Protein AF-A0A522FP84-F1 (afdb_monomer_lite)

pLDDT: mean 87.76, std 20.39, range [33.22, 98.88]

Structure (mmCIF, N/CA/C/O backbone):
data_AF-A0A522FP84-F1
#
_entry.id   AF-A0A522FP84-F1
#
loop_
_atom_site.group_PDB
_atom_site.id
_atom_site.type_symbol
_atom_site.label_atom_id
_atom_site.label_alt_id
_atom_site.label_comp_id
_atom_site.label_asym_id
_atom_site.label_entity_id
_atom_site.label_seq_id
_atom_site.pdbx_PDB_ins_code
_atom_site.Cartn_x
_atom_site.Cartn_y
_atom_site.Cartn_z
_atom_site.occupancy
_atom_site.B_iso_or_equiv
_atom_site.auth_seq_id
_atom_site.auth_comp_id
_atom_site.auth_asym_id
_atom_site.auth_atom_id
_atom_site.pdbx_PDB_model_num
ATOM 1 N N . MET A 1 1 ? 26.195 -71.845 8.462 1.00 36.28 1 MET A N 1
ATOM 2 C CA . MET A 1 1 ? 27.367 -72.256 7.656 1.00 36.28 1 MET A CA 1
ATOM 3 C C . MET A 1 1 ? 27.069 -72.006 6.183 1.00 36.28 1 MET A C 1
ATOM 5 O O . MET A 1 1 ? 25.979 -72.346 5.758 1.00 36.28 1 MET A O 1
ATOM 9 N N . LYS A 1 2 ? 28.057 -71.454 5.461 1.00 36.59 2 LYS A N 1
ATOM 10 C CA . LYS A 1 2 ? 28.176 -71.262 3.997 1.00 36.59 2 LYS A CA 1
ATOM 11 C C . LYS A 1 2 ? 27.305 -70.187 3.321 1.00 36.59 2 LYS A C 1
ATOM 13 O O . LYS A 1 2 ? 26.143 -70.391 3.000 1.00 36.59 2 LYS A O 1
ATOM 18 N N . LYS A 1 3 ? 27.979 -69.069 3.018 1.00 39.78 3 LYS A N 1
ATOM 19 C CA . LYS A 1 3 ? 27.752 -68.240 1.826 1.00 39.78 3 LYS A CA 1
ATOM 20 C C . LYS A 1 3 ? 28.087 -69.071 0.575 1.00 39.78 3 LYS A C 1
ATOM 22 O O . LYS A 1 3 ? 29.105 -69.762 0.600 1.00 39.78 3 LYS A O 1
ATOM 27 N N . LEU A 1 4 ? 27.335 -68.925 -0.517 1.00 33.22 4 LEU A N 1
ATOM 28 C CA . LEU A 1 4 ? 27.911 -68.969 -1.864 1.00 33.22 4 LEU A CA 1
ATOM 29 C C . LEU A 1 4 ? 27.100 -68.085 -2.821 1.00 33.22 4 LEU A C 1
ATOM 31 O O . LEU A 1 4 ? 25.875 -68.073 -2.799 1.00 33.22 4 LEU A O 1
ATOM 35 N N . ILE A 1 5 ? 27.856 -67.301 -3.577 1.00 42.50 5 ILE A N 1
ATOM 36 C CA . ILE A 1 5 ? 27.495 -66.208 -4.481 1.00 42.50 5 ILE A CA 1
ATOM 37 C C . ILE A 1 5 ? 27.534 -66.752 -5.924 1.00 42.50 5 ILE A C 1
ATOM 39 O O . ILE A 1 5 ? 28.218 -67.749 -6.150 1.00 42.50 5 ILE A O 1
ATOM 43 N N . ILE A 1 6 ? 26.909 -66.021 -6.864 1.00 39.50 6 ILE A N 1
ATOM 44 C CA . ILE A 1 6 ? 27.298 -65.762 -8.281 1.00 39.50 6 ILE A CA 1
ATOM 45 C C . ILE A 1 6 ? 26.167 -66.141 -9.260 1.00 39.50 6 ILE A C 1
ATOM 47 O O . ILE A 1 6 ? 25.623 -67.229 -9.144 1.00 39.50 6 ILE A O 1
ATOM 51 N N . LEU A 1 7 ? 25.811 -65.416 -10.329 1.00 34.47 7 LEU A N 1
ATOM 52 C CA . LEU A 1 7 ? 25.918 -64.028 -10.825 1.00 34.47 7 LEU A CA 1
ATOM 53 C C . LEU A 1 7 ? 25.416 -64.144 -12.283 1.00 34.47 7 LEU A C 1
ATOM 55 O O . LEU A 1 7 ? 26.103 -64.797 -13.060 1.00 34.47 7 LEU A O 1
ATOM 59 N N . ILE A 1 8 ? 24.292 -63.543 -12.688 1.00 42.59 8 ILE A N 1
ATOM 60 C CA . ILE A 1 8 ? 24.074 -63.185 -14.106 1.00 42.59 8 ILE A CA 1
ATOM 61 C C . ILE A 1 8 ? 23.405 -61.810 -14.156 1.00 42.59 8 ILE A C 1
ATOM 63 O O . ILE A 1 8 ? 22.276 -61.626 -13.710 1.00 42.59 8 ILE A O 1
ATOM 67 N N . ALA A 1 9 ? 24.171 -60.851 -14.667 1.00 43.31 9 ALA A N 1
ATOM 68 C CA . ALA A 1 9 ? 23.774 -59.494 -15.010 1.00 43.31 9 ALA A CA 1
ATOM 69 C C . ALA A 1 9 ? 23.283 -59.435 -16.467 1.00 43.31 9 ALA A C 1
ATOM 71 O O . ALA A 1 9 ? 23.771 -60.224 -17.270 1.00 43.31 9 ALA A O 1
ATOM 72 N N . ILE A 1 10 ? 22.370 -58.497 -16.766 1.00 42.28 10 ILE A N 1
ATOM 73 C CA . ILE A 1 10 ? 22.135 -57.718 -18.015 1.00 42.28 10 ILE A CA 1
ATOM 74 C C . ILE A 1 10 ? 20.840 -56.902 -17.723 1.00 42.28 10 ILE A C 1
ATOM 76 O O . ILE A 1 10 ? 19.774 -57.494 -17.604 1.00 42.28 10 ILE A O 1
ATOM 80 N N . ILE A 1 11 ? 20.884 -55.643 -17.241 1.00 45.62 11 ILE A N 1
ATOM 81 C CA . ILE A 1 11 ? 21.092 -54.361 -17.972 1.00 45.62 11 ILE A CA 1
ATOM 82 C C . ILE A 1 11 ? 20.027 -54.203 -19.080 1.00 45.62 11 ILE A C 1
ATOM 84 O O . ILE A 1 11 ? 20.004 -55.027 -19.977 1.00 45.62 11 ILE A O 1
ATOM 88 N N . LEU A 1 12 ? 19.136 -53.210 -19.187 1.00 42.56 12 LEU A N 1
ATOM 89 C CA . LEU A 1 12 ? 18.837 -51.917 -18.558 1.00 42.56 12 LEU A CA 1
ATOM 90 C C . LEU A 1 12 ? 17.442 -51.523 -19.094 1.00 42.56 12 LEU A C 1
ATOM 92 O O . LEU A 1 12 ? 17.188 -51.720 -20.278 1.00 42.56 12 LEU A O 1
ATOM 96 N N . LEU A 1 13 ? 16.607 -50.866 -18.293 1.00 44.31 13 LEU A N 1
ATOM 97 C CA . LEU A 1 13 ? 15.967 -49.610 -18.701 1.00 44.31 13 LEU A CA 1
ATOM 98 C C . LEU A 1 13 ? 15.435 -48.934 -17.444 1.00 44.31 13 LEU A C 1
ATOM 100 O O . LEU A 1 13 ? 14.466 -49.359 -16.821 1.00 44.31 13 LEU A O 1
ATOM 104 N N . PHE A 1 14 ? 16.175 -47.904 -17.047 1.00 51.62 14 PHE A N 1
ATOM 105 C CA . PHE A 1 14 ? 15.750 -46.927 -16.069 1.00 51.62 14 PHE A CA 1
ATOM 106 C C . PHE A 1 14 ? 14.400 -46.355 -16.497 1.00 51.62 14 PHE A C 1
ATOM 108 O O . PHE A 1 14 ? 14.283 -45.702 -17.531 1.00 51.62 14 PHE A O 1
ATOM 115 N N . THR A 1 15 ? 13.406 -46.491 -15.638 1.00 53.09 15 THR A N 1
ATOM 116 C CA . THR A 1 15 ? 12.554 -45.344 -15.354 1.00 53.09 15 THR A CA 1
ATOM 117 C C . THR A 1 15 ? 12.417 -45.287 -13.850 1.00 53.09 15 THR A C 1
ATOM 119 O O . THR A 1 15 ? 11.478 -45.798 -13.251 1.00 53.09 15 THR A O 1
ATOM 122 N N . ALA A 1 16 ? 13.433 -44.692 -13.227 1.00 49.31 16 ALA A N 1
ATOM 123 C CA . ALA A 1 16 ? 13.173 -43.959 -12.011 1.00 49.31 16 ALA A CA 1
ATOM 124 C C . ALA A 1 16 ? 12.192 -42.847 -12.406 1.00 49.31 16 ALA A C 1
ATOM 126 O O . ALA A 1 16 ? 12.609 -41.818 -12.928 1.00 49.31 16 ALA A O 1
ATOM 127 N N . CYS A 1 17 ? 10.897 -43.036 -12.156 1.00 44.66 17 CYS A N 1
ATOM 128 C CA . CYS A 1 17 ? 10.120 -41.902 -11.674 1.00 44.66 17 CYS A CA 1
ATOM 129 C C . CYS A 1 17 ? 10.633 -41.664 -10.256 1.00 44.66 17 CYS A C 1
ATOM 131 O O . CYS A 1 17 ? 10.074 -42.126 -9.270 1.00 44.66 17 CYS A O 1
ATOM 133 N N . SER A 1 18 ? 11.807 -41.031 -10.185 1.00 51.44 18 SER A N 1
ATOM 134 C CA . SER A 1 18 ? 12.072 -40.138 -9.081 1.00 51.44 18 SER A CA 1
ATOM 135 C C . SER A 1 18 ? 10.948 -39.130 -9.212 1.00 51.44 18 SER A C 1
ATOM 137 O O . SER A 1 18 ? 10.917 -38.389 -10.198 1.00 51.44 18 SER A O 1
ATOM 139 N N . ASP A 1 19 ? 9.975 -39.187 -8.308 1.00 52.88 19 ASP A N 1
ATOM 140 C CA . ASP A 1 19 ? 9.121 -38.043 -8.063 1.00 52.88 19 ASP A CA 1
ATOM 141 C C . ASP A 1 19 ? 10.092 -36.942 -7.648 1.00 52.88 19 ASP A C 1
ATOM 143 O O . ASP A 1 19 ? 10.492 -36.815 -6.492 1.00 52.88 19 ASP A O 1
ATOM 147 N N . ASN A 1 20 ? 10.589 -36.216 -8.650 1.00 52.12 20 ASN A N 1
ATOM 148 C CA . ASN A 1 20 ? 11.108 -34.891 -8.459 1.00 52.12 20 ASN A CA 1
ATOM 149 C C . ASN A 1 20 ? 9.905 -34.148 -7.903 1.00 52.12 20 ASN A C 1
ATOM 151 O O . ASN A 1 20 ? 9.077 -33.636 -8.655 1.00 52.12 20 ASN A O 1
ATOM 155 N N . SER A 1 21 ? 9.803 -34.111 -6.577 1.00 53.66 21 SER A N 1
ATOM 156 C CA . SER A 1 21 ? 9.315 -32.921 -5.924 1.00 53.66 21 SER A CA 1
ATOM 157 C C . SER A 1 21 ? 10.166 -31.796 -6.502 1.00 53.66 21 SER A C 1
ATOM 159 O O . SER A 1 21 ? 11.285 -31.535 -6.056 1.00 53.66 21 SER A O 1
ATOM 161 N N . CYS A 1 22 ? 9.667 -31.165 -7.561 1.00 45.94 22 CYS A N 1
ATOM 162 C CA . CYS A 1 22 ? 9.921 -29.764 -7.776 1.00 45.94 22 CYS A CA 1
ATOM 163 C C . CYS A 1 22 ? 9.258 -29.082 -6.584 1.00 45.94 22 CYS A C 1
ATOM 165 O O . CYS A 1 22 ? 8.136 -28.596 -6.663 1.00 45.94 22 CYS A O 1
ATOM 167 N N . ASP A 1 23 ? 9.948 -29.142 -5.448 1.00 47.22 23 ASP A N 1
ATOM 168 C CA . ASP A 1 23 ? 9.818 -28.162 -4.397 1.00 47.22 23 ASP A CA 1
ATOM 169 C C . ASP A 1 23 ? 10.308 -26.867 -5.046 1.00 47.22 23 ASP A C 1
ATOM 171 O O . ASP A 1 23 ? 11.470 -26.465 -4.958 1.00 47.22 23 ASP A O 1
ATOM 175 N N . SER A 1 24 ? 9.438 -26.289 -5.880 1.00 46.97 24 SER A N 1
ATOM 176 C CA . SER A 1 24 ? 9.439 -24.863 -6.085 1.00 46.97 24 SER A CA 1
ATOM 177 C C . SER A 1 24 ? 9.383 -24.324 -4.674 1.00 46.97 24 SER A C 1
ATOM 179 O O . SER A 1 24 ? 8.408 -24.573 -3.969 1.00 46.97 24 SER A O 1
ATOM 181 N N . ASN A 1 25 ? 10.441 -23.634 -4.256 1.00 52.44 25 ASN A N 1
ATOM 182 C CA . ASN A 1 25 ? 10.344 -22.683 -3.164 1.00 52.44 25 ASN A CA 1
ATOM 183 C C . ASN A 1 25 ? 9.325 -21.620 -3.611 1.00 52.44 25 ASN A C 1
ATOM 185 O O . ASN A 1 25 ? 9.704 -20.535 -4.038 1.00 52.44 25 ASN A O 1
ATOM 189 N N . GLU A 1 26 ? 8.045 -21.992 -3.635 1.00 54.59 26 GLU A N 1
ATOM 190 C CA . GLU A 1 26 ? 6.909 -21.133 -3.882 1.00 54.59 26 GLU A CA 1
ATOM 191 C C . GLU A 1 26 ? 6.865 -20.262 -2.645 1.00 54.59 26 GLU A C 1
ATOM 193 O O . GLU A 1 26 ? 6.597 -20.710 -1.527 1.00 54.59 26 GLU A O 1
ATOM 198 N N . SER A 1 27 ? 7.333 -19.039 -2.819 1.00 64.75 27 SER A N 1
ATOM 199 C CA . SER A 1 27 ? 7.358 -18.060 -1.760 1.00 64.75 27 SER A CA 1
ATOM 200 C C . SER A 1 27 ? 5.920 -17.814 -1.312 1.00 64.75 27 SER A C 1
ATOM 202 O O . SER A 1 27 ? 5.141 -17.178 -2.007 1.00 64.75 27 SER A O 1
ATOM 204 N N . ASP A 1 28 ? 5.563 -18.361 -0.149 1.00 76.94 28 ASP A N 1
ATOM 205 C CA . ASP A 1 28 ? 4.225 -18.227 0.416 1.00 76.94 28 ASP A CA 1
ATOM 206 C C . ASP A 1 28 ? 3.989 -16.784 0.886 1.00 76.94 28 ASP A C 1
ATOM 208 O O . ASP A 1 28 ? 4.398 -16.363 1.976 1.00 76.94 28 ASP A O 1
ATOM 212 N N . TYR A 1 29 ? 3.307 -16.011 0.044 1.00 90.19 29 TYR A N 1
ATOM 213 C CA . TYR A 1 29 ? 2.903 -14.639 0.336 1.00 90.19 29 TYR A CA 1
ATOM 214 C C . TYR A 1 29 ? 1.527 -14.543 1.014 1.00 90.19 29 TYR A C 1
ATOM 216 O O . TYR A 1 29 ? 0.998 -13.439 1.150 1.00 90.19 29 TYR A O 1
ATOM 224 N N . SER A 1 30 ? 0.958 -15.651 1.511 1.00 89.06 30 SER A N 1
ATOM 225 C CA . SER A 1 30 ? -0.378 -15.705 2.139 1.00 89.06 30 SER A CA 1
ATOM 226 C C . SER A 1 30 ? -0.547 -14.817 3.377 1.00 89.06 30 SER A C 1
ATOM 228 O O . SER A 1 30 ? -1.669 -14.522 3.802 1.00 89.06 30 SER A O 1
ATOM 230 N N . ASN A 1 31 ? 0.560 -14.348 3.958 1.00 95.00 31 ASN A N 1
ATOM 231 C CA . ASN A 1 31 ? 0.537 -13.373 5.044 1.00 95.00 31 ASN A CA 1
ATOM 232 C C . ASN A 1 31 ? 0.114 -11.972 4.580 1.00 95.00 31 ASN A C 1
ATOM 234 O O . ASN A 1 31 ? -0.275 -11.162 5.425 1.00 95.00 31 ASN A O 1
ATOM 238 N N . PHE A 1 32 ? 0.160 -11.690 3.276 1.00 98.00 32 PHE A N 1
ATOM 239 C CA . PHE A 1 32 ? -0.257 -10.427 2.683 1.00 98.00 32 PHE A CA 1
ATOM 240 C C . PHE A 1 32 ? -1.613 -10.542 1.997 1.00 98.00 32 PHE A C 1
ATOM 242 O O . PHE A 1 32 ? -1.980 -11.581 1.456 1.00 98.00 32 PHE A O 1
ATOM 249 N N . LYS A 1 33 ? -2.364 -9.441 2.001 1.00 97.50 33 LYS A N 1
ATOM 250 C CA . LYS A 1 33 ? -3.566 -9.287 1.174 1.00 97.50 33 LYS A CA 1
ATOM 251 C C . LYS A 1 33 ? -3.928 -7.820 0.999 1.00 97.50 33 LYS A C 1
ATOM 253 O O . LYS A 1 33 ? -3.494 -6.969 1.771 1.00 97.50 33 LYS A O 1
ATOM 258 N N . ILE A 1 34 ? -4.781 -7.531 0.029 1.00 98.56 34 ILE A N 1
ATOM 259 C CA . ILE A 1 34 ? -5.340 -6.195 -0.197 1.00 98.56 34 ILE A CA 1
ATOM 260 C C . ILE A 1 34 ? -6.680 -6.076 0.545 1.00 98.56 34 ILE A C 1
ATOM 262 O O . ILE A 1 34 ? -7.453 -7.033 0.596 1.00 98.56 34 ILE A O 1
ATOM 266 N N . SER A 1 35 ? -6.971 -4.916 1.137 1.00 98.62 35 SER A N 1
ATOM 267 C CA . SER A 1 35 ? -8.283 -4.656 1.742 1.00 98.62 35 SER A CA 1
ATOM 268 C C . SER A 1 35 ? -9.401 -4.631 0.694 1.00 98.62 35 SER A C 1
ATOM 270 O O . SER A 1 35 ? -9.258 -4.022 -0.358 1.00 98.62 35 SER A O 1
ATOM 272 N N . ASP A 1 36 ? -10.567 -5.194 0.999 1.00 97.31 36 ASP A N 1
ATOM 273 C CA . ASP A 1 36 ? -11.716 -5.271 0.075 1.00 97.31 36 ASP A CA 1
ATOM 274 C C . ASP A 1 36 ? -12.298 -3.903 -0.314 1.00 97.31 36 ASP A C 1
ATOM 276 O O . ASP A 1 36 ? -12.985 -3.773 -1.325 1.00 97.31 36 ASP A O 1
ATOM 280 N N . LYS A 1 37 ? -12.057 -2.879 0.511 1.00 98.19 37 LYS A N 1
ATOM 281 C CA . LYS A 1 37 ? -12.542 -1.509 0.310 1.00 98.19 37 LYS A CA 1
ATOM 282 C C . LYS A 1 37 ? -11.383 -0.528 0.253 1.00 98.19 37 LYS A C 1
ATOM 284 O O . LYS A 1 37 ? -10.324 -0.782 0.832 1.00 98.19 37 LYS A O 1
ATOM 289 N N . SER A 1 38 ? -11.639 0.605 -0.390 1.00 98.56 38 SER A N 1
ATOM 290 C CA . SER A 1 38 ? -10.798 1.794 -0.308 1.00 98.56 38 SER A CA 1
ATOM 291 C C . SER A 1 38 ? -11.238 2.691 0.844 1.00 98.56 38 SER A C 1
ATOM 293 O O . SER A 1 38 ? -12.420 2.734 1.194 1.00 98.56 38 SER A O 1
ATOM 295 N N . TYR A 1 39 ? -10.293 3.431 1.405 1.00 98.62 39 TYR A N 1
ATOM 296 C CA . TYR A 1 39 ? -10.508 4.338 2.528 1.00 98.62 39 TYR A CA 1
ATOM 297 C C . TYR A 1 39 ? -9.830 5.675 2.231 1.00 98.62 39 TYR A C 1
ATOM 299 O O . TYR A 1 39 ? -8.811 5.664 1.554 1.00 98.62 39 TYR A O 1
ATOM 307 N N . PRO A 1 40 ? -10.355 6.822 2.682 1.00 98.31 40 PRO A N 1
ATOM 308 C CA . PRO A 1 40 ? -9.613 8.072 2.583 1.00 98.31 40 PRO A CA 1
ATOM 309 C C . PRO A 1 40 ? -8.426 8.070 3.554 1.00 98.31 40 PRO A C 1
ATOM 311 O O . PRO A 1 40 ? -8.531 7.524 4.659 1.00 98.31 40 PRO A O 1
ATOM 314 N N . GLU A 1 41 ? -7.307 8.704 3.188 1.00 97.31 41 GLU A N 1
ATOM 315 C CA . GLU A 1 41 ? -6.090 8.700 4.018 1.00 97.31 41 GLU A CA 1
ATOM 316 C C . GLU A 1 41 ? -6.278 9.386 5.375 1.00 97.31 41 GLU A C 1
ATOM 318 O O . GLU A 1 41 ? -5.513 9.146 6.309 1.00 97.31 41 GLU A O 1
ATOM 323 N N . THR A 1 42 ? -7.306 10.229 5.485 1.00 97.25 42 THR A N 1
ATOM 324 C CA . THR A 1 42 ? -7.653 11.000 6.683 1.00 97.25 42 THR A CA 1
ATOM 325 C C . THR A 1 42 ? -8.279 10.159 7.795 1.00 97.25 42 THR A C 1
ATOM 327 O O . THR A 1 42 ? -8.402 10.644 8.920 1.00 97.25 42 THR A O 1
ATOM 330 N N . LEU A 1 43 ? -8.661 8.904 7.528 1.00 98.00 43 LEU A N 1
ATOM 331 C CA . LEU A 1 43 ? -9.134 7.996 8.574 1.00 98.00 43 LEU A CA 1
ATOM 332 C C . LEU A 1 43 ? -7.993 7.496 9.464 1.00 98.00 43 LEU A C 1
ATOM 334 O O . LEU A 1 43 ? -6.815 7.471 9.093 1.00 98.00 43 LEU A O 1
ATOM 338 N N . ASP A 1 44 ? -8.368 6.990 10.635 1.00 97.62 44 ASP A N 1
ATOM 339 C CA . ASP A 1 44 ? -7.512 6.096 11.405 1.00 97.62 44 ASP A CA 1
ATOM 340 C C . ASP A 1 44 ? -7.483 4.709 10.740 1.00 97.62 44 ASP A C 1
ATOM 342 O O . ASP A 1 44 ? -8.278 3.818 11.050 1.00 97.62 44 ASP A O 1
ATOM 346 N N . LEU A 1 45 ? -6.577 4.550 9.771 1.00 98.25 45 LEU A N 1
ATOM 347 C CA . LEU A 1 45 ? -6.451 3.317 9.002 1.00 98.25 45 LEU A CA 1
ATOM 348 C C . LEU A 1 45 ? -5.963 2.137 9.852 1.00 98.25 45 LEU A C 1
ATOM 350 O O . LEU A 1 45 ? -6.319 1.005 9.541 1.00 98.25 45 LEU A O 1
ATOM 354 N N . ASP A 1 46 ? -5.233 2.364 10.948 1.00 97.38 46 ASP A N 1
ATOM 355 C CA . ASP A 1 46 ? -4.848 1.277 11.857 1.00 97.38 46 ASP A CA 1
ATOM 356 C C . ASP A 1 46 ? -6.080 0.706 12.571 1.00 97.38 46 ASP A C 1
ATOM 358 O O . ASP A 1 46 ? -6.272 -0.514 12.604 1.00 97.38 46 ASP A O 1
ATOM 362 N N . SER A 1 47 ? -6.966 1.579 13.062 1.00 98.12 47 SER A N 1
ATOM 363 C CA . SER A 1 47 ? -8.253 1.162 13.628 1.00 98.12 47 SER A CA 1
ATOM 364 C C . SER A 1 47 ? -9.135 0.463 12.591 1.00 98.12 47 SER A C 1
ATOM 366 O O . SER A 1 47 ? -9.689 -0.597 12.879 1.00 98.12 47 SER A O 1
ATOM 368 N N . VAL A 1 48 ? -9.213 0.982 11.357 1.00 98.31 48 VAL A N 1
ATOM 369 C CA . VAL A 1 48 ? -9.936 0.329 10.247 1.00 98.31 48 VAL A CA 1
ATOM 370 C C . VAL A 1 48 ? -9.412 -1.086 10.000 1.00 98.31 48 VAL A C 1
ATOM 372 O O . VAL A 1 48 ? -10.209 -2.016 9.838 1.00 98.31 48 VAL A O 1
ATOM 375 N N . VAL A 1 49 ? -8.087 -1.270 9.988 1.00 98.50 49 VAL A N 1
ATOM 376 C CA . VAL A 1 49 ? -7.477 -2.588 9.786 1.00 98.50 49 VAL A CA 1
ATOM 377 C C . VAL A 1 49 ? -7.873 -3.547 10.904 1.00 98.50 49 VAL A C 1
ATOM 379 O O . VAL A 1 49 ? -8.331 -4.655 10.622 1.00 98.50 49 VAL A O 1
ATOM 382 N N . ILE A 1 50 ? -7.761 -3.122 12.163 1.00 98.12 50 ILE A N 1
ATOM 383 C CA . ILE A 1 50 ? -8.108 -3.960 13.316 1.00 98.12 50 ILE A CA 1
ATOM 384 C C . ILE A 1 50 ? -9.592 -4.337 13.295 1.00 98.12 50 ILE A C 1
ATOM 386 O O . ILE A 1 50 ? -9.919 -5.508 13.486 1.00 98.12 50 ILE A O 1
ATOM 390 N N . THR A 1 51 ? -10.488 -3.382 13.039 1.00 98.12 51 THR A N 1
ATOM 391 C CA . THR A 1 51 ? -11.938 -3.618 13.041 1.00 98.12 51 THR A CA 1
ATOM 392 C C . THR A 1 51 ? -12.374 -4.574 11.933 1.00 98.12 51 THR A C 1
ATOM 394 O O . THR A 1 51 ? -13.190 -5.456 12.189 1.00 98.12 51 THR A O 1
ATOM 397 N N . ASN A 1 52 ? -11.835 -4.429 10.719 1.00 97.88 52 ASN A N 1
ATOM 398 C CA . ASN A 1 52 ? -12.329 -5.171 9.554 1.00 97.88 52 ASN A CA 1
ATOM 399 C 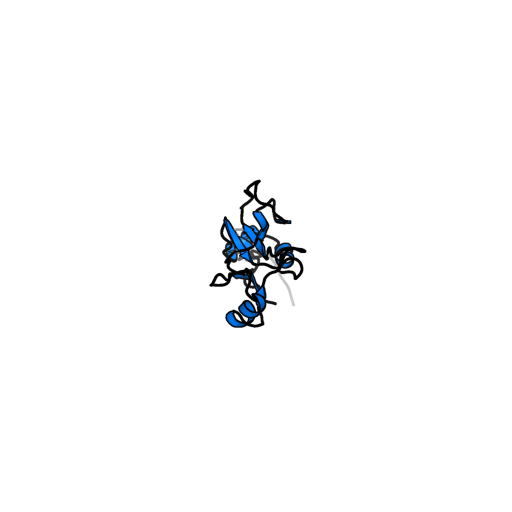C . ASN A 1 52 ? -11.570 -6.476 9.284 1.00 97.88 52 ASN A C 1
ATOM 401 O O . ASN A 1 52 ? -12.130 -7.393 8.689 1.00 97.88 52 ASN A O 1
ATOM 405 N N . TYR A 1 53 ? -10.308 -6.572 9.707 1.00 97.31 53 TYR A N 1
ATOM 406 C CA . TYR A 1 53 ? -9.439 -7.715 9.406 1.00 97.31 53 TYR A CA 1
ATOM 407 C C . TYR A 1 53 ? -8.929 -8.437 10.659 1.00 97.31 53 TYR A C 1
ATOM 409 O O . TYR A 1 53 ? -8.422 -9.557 10.557 1.00 97.31 53 TYR A O 1
ATOM 417 N N . GLY A 1 54 ? -9.117 -7.849 11.841 1.00 97.75 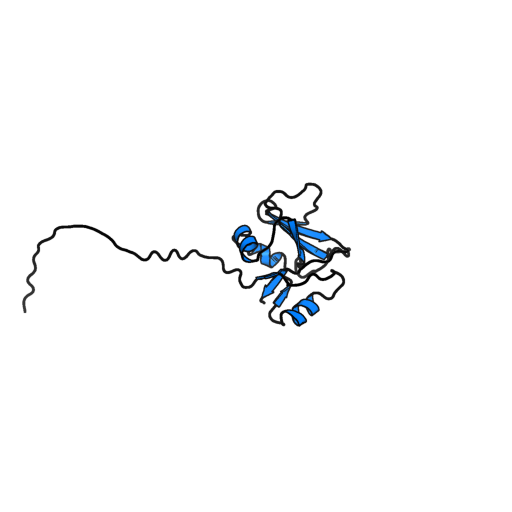54 GLY A N 1
ATOM 418 C CA . GLY A 1 54 ? -8.724 -8.406 13.130 1.00 97.75 54 GLY A CA 1
ATOM 419 C C . GLY A 1 54 ? -7.334 -7.962 13.583 1.00 97.75 54 GLY A C 1
ATOM 420 O O . GLY A 1 54 ? -6.481 -7.556 12.794 1.00 97.75 54 GLY A O 1
ATOM 421 N N . SER A 1 55 ? -7.087 -8.082 14.888 1.00 97.69 55 SER A N 1
ATOM 422 C CA . SER A 1 55 ? -5.861 -7.604 15.544 1.00 97.69 55 SER A CA 1
ATOM 423 C C . SER A 1 55 ? -4.580 -8.318 15.098 1.00 97.69 55 SER A C 1
ATOM 425 O O . SER A 1 55 ? -3.489 -7.794 15.343 1.00 97.69 55 SER A O 1
ATOM 427 N N . GLN A 1 56 ? -4.698 -9.467 14.421 1.00 97.69 56 GLN A N 1
ATOM 428 C CA . GLN A 1 56 ? -3.578 -10.170 13.792 1.00 97.69 56 GLN A CA 1
ATOM 429 C C . GLN A 1 56 ? -3.037 -9.477 12.532 1.00 97.69 56 GLN A C 1
ATOM 431 O O . GLN A 1 56 ? -1.956 -9.836 12.086 1.00 97.69 56 GLN A O 1
ATOM 436 N N . TYR A 1 57 ? -3.757 -8.514 11.949 1.00 98.38 57 TYR A N 1
ATOM 437 C CA . TYR A 1 57 ? -3.295 -7.761 10.784 1.00 98.38 57 TYR A CA 1
ATOM 438 C C . TYR A 1 57 ? -2.846 -6.353 11.169 1.00 98.38 57 TYR A C 1
ATOM 440 O O . TYR A 1 57 ? -3.222 -5.795 12.205 1.00 98.38 57 TYR A O 1
ATOM 448 N N . ARG A 1 58 ? -2.020 -5.778 10.301 1.00 98.50 58 ARG A N 1
ATOM 449 C CA . ARG A 1 58 ? -1.641 -4.365 10.281 1.00 98.50 58 ARG A CA 1
ATOM 450 C C . ARG A 1 58 ? -1.498 -3.896 8.835 1.00 98.50 58 ARG A C 1
ATOM 452 O O . ARG A 1 58 ? -1.442 -4.719 7.920 1.00 98.50 58 ARG A O 1
ATOM 459 N N . MET A 1 59 ? -1.397 -2.583 8.643 1.00 98.56 59 MET A N 1
ATOM 460 C CA . MET A 1 59 ? -0.876 -2.039 7.390 1.00 98.56 59 MET A CA 1
ATOM 461 C C . MET A 1 59 ? 0.539 -2.590 7.162 1.00 98.56 59 MET A C 1
ATOM 463 O O . MET A 1 59 ? 1.349 -2.633 8.099 1.00 98.56 59 MET A O 1
ATOM 467 N N . ALA A 1 60 ? 0.821 -3.027 5.940 1.00 98.62 60 ALA A N 1
ATOM 468 C CA . ALA A 1 60 ? 2.172 -3.360 5.527 1.00 98.62 60 ALA A CA 1
ATOM 469 C C . ALA A 1 60 ? 3.055 -2.112 5.600 1.00 98.62 60 ALA A C 1
ATOM 471 O O . ALA A 1 60 ? 2.599 -0.988 5.367 1.00 98.62 60 ALA A O 1
ATOM 472 N N . ASP A 1 61 ? 4.314 -2.324 5.946 1.00 98.75 61 ASP A N 1
ATOM 473 C CA . ASP A 1 61 ? 5.351 -1.308 5.902 1.00 98.75 61 ASP A CA 1
ATOM 474 C C . ASP A 1 61 ? 6.216 -1.534 4.663 1.00 98.75 61 ASP A C 1
ATOM 476 O O . ASP A 1 61 ? 6.417 -2.673 4.235 1.00 98.75 61 ASP A O 1
ATOM 480 N N . TRP A 1 62 ? 6.776 -0.467 4.109 1.00 98.69 62 TRP A N 1
ATOM 481 C CA . TRP A 1 62 ? 7.794 -0.550 3.072 1.00 98.69 62 TRP A CA 1
ATOM 482 C C . TRP A 1 62 ? 8.931 -1.507 3.461 1.00 98.69 62 TRP A C 1
ATOM 484 O O . TRP A 1 62 ? 9.371 -2.311 2.642 1.00 98.69 62 TRP A O 1
ATOM 494 N N . ILE A 1 63 ? 9.325 -1.528 4.739 1.00 98.06 63 ILE A N 1
ATOM 495 C CA . ILE A 1 63 ? 10.348 -2.444 5.269 1.00 98.06 63 ILE A CA 1
ATOM 496 C C . ILE A 1 63 ? 9.927 -3.920 5.175 1.00 98.06 63 ILE A C 1
ATOM 498 O O . ILE A 1 63 ? 10.789 -4.796 5.107 1.00 98.06 63 ILE A O 1
ATOM 502 N N . ASP A 1 64 ? 8.630 -4.238 5.166 1.00 97.81 64 ASP A N 1
ATOM 503 C CA . ASP A 1 64 ? 8.179 -5.611 4.910 1.00 97.81 64 ASP A CA 1
ATOM 504 C C . ASP A 1 64 ? 8.413 -6.007 3.455 1.00 97.81 64 ASP A C 1
ATOM 506 O O . ASP A 1 64 ? 8.827 -7.131 3.185 1.00 97.81 64 ASP A O 1
ATOM 510 N N . LEU A 1 65 ? 8.200 -5.071 2.529 1.00 98.06 65 LEU A N 1
ATOM 511 C CA . LEU A 1 65 ? 8.361 -5.299 1.094 1.00 98.06 65 LEU A CA 1
ATOM 512 C C . LEU A 1 65 ? 9.832 -5.416 0.696 1.00 98.06 65 LEU A C 1
ATOM 514 O O . LEU A 1 65 ? 10.164 -6.220 -0.166 1.00 98.06 65 LEU A O 1
ATOM 518 N N . LEU A 1 66 ? 10.729 -4.709 1.388 1.00 97.19 66 LEU A N 1
ATOM 519 C CA . LEU A 1 66 ? 12.179 -4.857 1.208 1.00 97.19 66 LEU A CA 1
ATOM 520 C C . LEU A 1 66 ? 12.707 -6.257 1.577 1.00 97.19 66 LEU A C 1
ATOM 522 O O . LEU A 1 66 ? 13.828 -6.600 1.209 1.00 97.19 66 LEU A O 1
ATOM 526 N N . LYS A 1 67 ? 11.930 -7.069 2.305 1.00 95.62 67 LYS A N 1
ATOM 527 C CA . LYS A 1 67 ? 12.290 -8.455 2.661 1.00 95.62 67 LYS A CA 1
ATOM 528 C C . LYS A 1 67 ? 11.806 -9.477 1.628 1.00 95.62 67 LYS A C 1
ATOM 530 O O . LYS A 1 67 ? 12.121 -10.658 1.755 1.00 95.62 67 LYS A O 1
ATOM 535 N N . ILE A 1 68 ? 11.020 -9.049 0.642 1.00 95.38 68 ILE A N 1
ATOM 536 C CA . ILE A 1 68 ? 10.484 -9.917 -0.404 1.00 95.38 68 ILE A CA 1
ATOM 537 C C . ILE A 1 68 ? 11.591 -10.228 -1.412 1.00 95.38 68 ILE A C 1
ATOM 539 O O . ILE A 1 68 ? 12.178 -9.325 -1.998 1.00 95.38 68 ILE A O 1
ATOM 543 N N . ILE A 1 69 ? 11.864 -11.520 -1.615 1.00 91.94 69 ILE A N 1
ATOM 544 C CA . ILE A 1 69 ? 12.932 -11.990 -2.511 1.00 91.94 69 ILE A CA 1
ATOM 545 C C . ILE A 1 69 ? 12.546 -11.788 -3.984 1.00 91.94 69 ILE A C 1
ATOM 547 O O . ILE A 1 69 ? 13.333 -11.239 -4.748 1.00 91.94 69 ILE A O 1
ATOM 551 N N . SER A 1 70 ? 11.336 -12.209 -4.366 1.00 95.06 70 SER A N 1
ATOM 552 C CA . SER A 1 70 ? 10.775 -12.014 -5.708 1.00 95.06 70 SER A CA 1
ATOM 553 C C . SER A 1 70 ? 9.601 -11.040 -5.644 1.00 95.06 70 SER A C 1
ATOM 555 O O . SER A 1 70 ? 8.496 -11.399 -5.240 1.00 95.06 70 SER A O 1
ATOM 557 N N . ILE A 1 71 ? 9.843 -9.764 -5.965 1.00 96.81 71 ILE A N 1
ATOM 558 C CA . ILE A 1 71 ? 8.796 -8.733 -5.873 1.00 96.81 71 ILE A CA 1
ATOM 559 C C . ILE A 1 71 ? 7.705 -8.922 -6.933 1.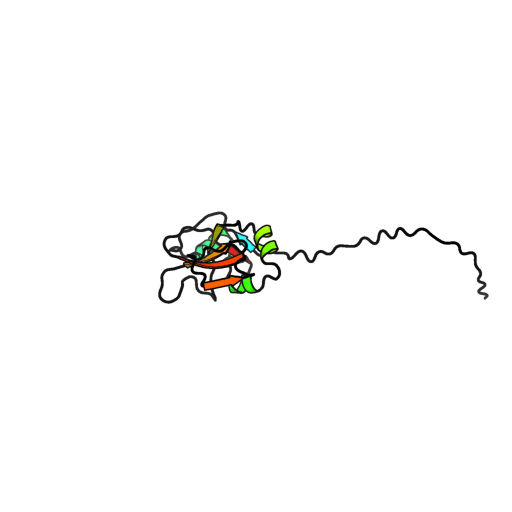00 96.81 71 ILE A C 1
ATOM 561 O O . ILE A 1 71 ? 6.553 -8.549 -6.704 1.00 96.81 71 ILE A O 1
ATOM 565 N N . GLU A 1 72 ? 8.060 -9.507 -8.078 1.00 96.88 72 GLU A N 1
ATOM 566 C CA . GLU A 1 72 ? 7.124 -9.790 -9.160 1.00 96.88 72 GLU A CA 1
ATOM 567 C C . GLU A 1 72 ? 6.160 -10.915 -8.783 1.00 96.88 72 GLU A C 1
ATOM 569 O O . GLU A 1 72 ? 4.947 -10.706 -8.867 1.00 96.88 72 GLU A O 1
ATOM 574 N N . ASP A 1 73 ? 6.675 -12.050 -8.295 1.00 96.31 73 ASP A N 1
ATOM 575 C CA . ASP A 1 73 ? 5.838 -13.167 -7.837 1.00 96.31 73 ASP A CA 1
ATOM 576 C C . ASP A 1 73 ? 4.926 -12.710 -6.696 1.00 96.31 73 ASP A C 1
ATOM 578 O O . ASP A 1 73 ? 3.713 -12.883 -6.763 1.00 96.31 73 ASP A O 1
ATOM 582 N N . PHE A 1 74 ? 5.477 -11.975 -5.723 1.00 97.50 74 PHE A N 1
ATOM 583 C CA . PHE A 1 74 ? 4.696 -11.351 -4.655 1.00 97.50 74 PHE A CA 1
ATOM 584 C C . PHE A 1 74 ? 3.556 -10.480 -5.180 1.00 97.50 74 PHE A C 1
ATOM 586 O O . PHE A 1 74 ? 2.412 -10.597 -4.734 1.00 97.50 74 PHE A O 1
ATOM 593 N N . ALA A 1 75 ? 3.851 -9.575 -6.115 1.00 97.75 75 ALA A N 1
ATOM 594 C CA . ALA A 1 75 ? 2.846 -8.671 -6.647 1.00 97.75 75 ALA A CA 1
ATOM 595 C C . ALA A 1 75 ? 1.761 -9.426 -7.422 1.00 97.75 75 ALA A C 1
ATOM 597 O O . ALA A 1 75 ? 0.596 -9.028 -7.372 1.00 97.75 75 ALA A O 1
ATOM 598 N N . ASN A 1 76 ? 2.124 -10.496 -8.126 1.00 96.56 76 ASN A N 1
ATOM 599 C CA . ASN A 1 76 ? 1.184 -11.332 -8.861 1.00 96.56 76 ASN A CA 1
ATOM 600 C C . ASN A 1 76 ? 0.293 -12.146 -7.907 1.00 96.56 76 ASN A C 1
ATOM 602 O O . ASN A 1 76 ? -0.929 -12.081 -8.044 1.00 96.56 76 ASN A O 1
ATOM 606 N N . ASP A 1 77 ? 0.872 -12.796 -6.898 1.00 96.12 77 ASP A N 1
ATOM 607 C CA . ASP A 1 77 ? 0.157 -13.654 -5.944 1.00 96.12 77 ASP A CA 1
ATOM 608 C C . ASP A 1 77 ? -0.781 -12.863 -5.029 1.00 96.12 77 ASP A C 1
ATOM 610 O O . ASP A 1 77 ? -1.925 -13.255 -4.794 1.00 96.12 77 ASP A O 1
ATOM 614 N N . VAL A 1 78 ? -0.338 -11.697 -4.549 1.00 97.25 78 VAL A N 1
ATOM 615 C CA . VAL A 1 78 ? -1.166 -10.805 -3.717 1.00 97.25 78 VAL A CA 1
ATOM 616 C C . VAL A 1 78 ? -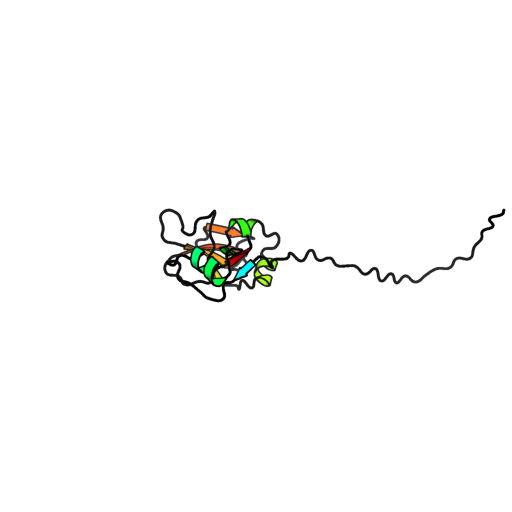2.225 -10.068 -4.550 1.00 97.25 78 VAL A C 1
ATOM 618 O O . VAL A 1 78 ? -3.215 -9.572 -4.007 1.00 97.25 78 VAL A O 1
ATOM 621 N N . GLY A 1 79 ? -2.046 -9.992 -5.873 1.00 97.19 79 GLY A N 1
ATOM 622 C CA . GLY A 1 79 ? -2.965 -9.308 -6.785 1.00 97.19 79 GLY A CA 1
ATOM 623 C C . GLY A 1 79 ? -2.731 -7.797 -6.911 1.00 97.19 79 GLY A C 1
ATOM 624 O O . GLY A 1 79 ? -3.659 -7.044 -7.220 1.00 97.19 79 GLY A O 1
ATOM 625 N N . ILE A 1 80 ? -1.499 -7.326 -6.698 1.00 98.00 80 ILE A N 1
ATOM 626 C CA . ILE A 1 80 ? -1.082 -5.935 -6.915 1.00 98.00 80 ILE A CA 1
ATOM 627 C C . ILE A 1 80 ? -1.002 -5.679 -8.421 1.00 98.00 80 ILE A C 1
ATOM 629 O O . ILE A 1 80 ? -0.047 -6.056 -9.095 1.00 98.00 80 ILE A O 1
ATOM 633 N N . LYS A 1 81 ? -2.015 -5.012 -8.969 1.00 97.69 81 LYS A N 1
ATOM 634 C CA . LYS A 1 81 ? -2.108 -4.713 -10.406 1.00 97.69 81 LYS A CA 1
ATOM 635 C C . LYS A 1 81 ? -1.195 -3.557 -10.824 1.00 97.69 81 LYS A C 1
ATOM 637 O O . LYS A 1 81 ? -1.022 -2.589 -10.081 1.00 97.69 81 LYS A O 1
ATOM 642 N N . LYS A 1 82 ? -0.679 -3.617 -12.056 1.00 98.00 82 LYS A N 1
ATOM 643 C CA . LYS A 1 82 ? 0.027 -2.498 -12.699 1.00 98.00 82 LYS A CA 1
ATOM 644 C C . LYS A 1 82 ? -0.833 -1.231 -12.681 1.00 98.00 82 LYS A C 1
ATOM 646 O O . LYS A 1 82 ? -2.031 -1.287 -12.956 1.00 98.00 82 LYS A O 1
ATOM 651 N N . GLY A 1 83 ? -0.218 -0.095 -12.365 1.00 96.75 83 GLY A N 1
ATOM 652 C CA . GLY A 1 83 ? -0.875 1.212 -12.300 1.00 96.75 83 GLY A CA 1
ATOM 653 C C . GLY A 1 83 ? -1.807 1.392 -11.101 1.00 96.75 83 GLY A C 1
ATOM 654 O O . GLY A 1 83 ? -2.531 2.378 -11.054 1.00 96.75 83 GLY A O 1
ATOM 655 N N . SER A 1 84 ? -1.824 0.450 -10.153 1.00 97.88 84 SER A N 1
ATOM 656 C CA . SER A 1 84 ? -2.597 0.576 -8.914 1.00 97.88 84 SER A CA 1
ATOM 657 C C . SER A 1 84 ? -1.739 1.090 -7.767 1.00 97.88 84 SER A C 1
ATOM 659 O O . SER A 1 84 ? -0.516 0.918 -7.766 1.00 97.88 84 SER A O 1
ATOM 661 N N . HIS A 1 85 ? -2.416 1.674 -6.779 1.00 98.44 85 HIS A N 1
ATOM 662 C CA . HIS A 1 85 ? -1.809 2.245 -5.586 1.00 98.44 85 HIS A CA 1
ATOM 663 C C . HIS A 1 85 ? -2.437 1.648 -4.327 1.00 98.44 85 HIS A C 1
ATOM 665 O O . HIS A 1 85 ? -3.661 1.517 -4.255 1.00 98.44 85 HIS A O 1
ATOM 671 N N . TYR A 1 86 ? -1.614 1.313 -3.334 1.00 98.81 86 TYR A N 1
ATOM 672 C CA . TYR A 1 86 ? -2.082 0.739 -2.069 1.00 98.81 86 TYR A CA 1
ATOM 673 C C . TYR A 1 86 ? -1.393 1.409 -0.891 1.00 98.81 86 TYR A C 1
ATOM 675 O O . TYR A 1 86 ? -0.164 1.500 -0.876 1.00 98.81 86 TYR A O 1
ATOM 683 N N . TYR A 1 87 ? -2.161 1.852 0.106 1.00 98.88 87 TYR A N 1
ATOM 684 C CA . TYR A 1 87 ? -1.582 2.450 1.302 1.00 98.88 87 TYR A CA 1
ATOM 685 C C . TYR A 1 87 ? -0.676 1.464 2.025 1.00 98.88 87 TYR A C 1
ATOM 687 O O . TYR A 1 87 ? -1.038 0.306 2.256 1.00 98.88 87 TYR A O 1
ATOM 695 N N . VAL A 1 88 ? 0.473 1.988 2.431 1.00 98.88 88 VAL A N 1
ATOM 696 C CA . VAL A 1 88 ? 1.458 1.340 3.293 1.00 98.88 88 VAL A CA 1
ATOM 697 C C . VAL A 1 88 ? 1.971 2.359 4.303 1.00 98.88 88 VAL A C 1
ATOM 699 O O . VAL A 1 88 ? 1.658 3.549 4.224 1.00 98.88 88 VAL A O 1
ATOM 702 N N . LYS A 1 89 ? 2.763 1.888 5.257 1.00 98.75 89 LYS A N 1
ATOM 703 C CA . LYS A 1 89 ? 3.624 2.730 6.088 1.00 98.75 89 LYS A CA 1
ATOM 704 C C . LYS A 1 89 ? 5.039 2.754 5.522 1.00 98.75 89 LYS A C 1
ATOM 706 O O . LYS A 1 89 ? 5.408 1.884 4.737 1.00 98.75 89 LYS A O 1
ATOM 711 N N . ASN A 1 90 ? 5.826 3.737 5.929 1.00 98.62 90 ASN A N 1
ATOM 712 C CA . ASN A 1 90 ? 7.263 3.752 5.712 1.00 98.62 90 ASN A CA 1
ATOM 713 C C . ASN A 1 90 ? 7.957 3.957 7.058 1.00 98.62 90 ASN A C 1
ATOM 715 O O . ASN A 1 90 ? 7.835 5.026 7.655 1.00 98.62 90 ASN A O 1
ATOM 719 N N . ASN A 1 91 ? 8.670 2.936 7.536 1.00 97.81 91 ASN A N 1
ATOM 720 C CA . ASN A 1 91 ? 9.358 2.960 8.827 1.00 97.81 91 ASN A CA 1
ATOM 721 C C . ASN A 1 91 ? 8.423 3.312 10.004 1.00 97.81 91 ASN A C 1
ATOM 723 O O . ASN A 1 91 ? 8.748 4.125 10.864 1.00 97.81 91 ASN A O 1
ATOM 727 N N . GLY A 1 92 ? 7.231 2.717 10.017 1.00 97.75 92 GLY A N 1
ATOM 728 C CA . GLY A 1 92 ? 6.190 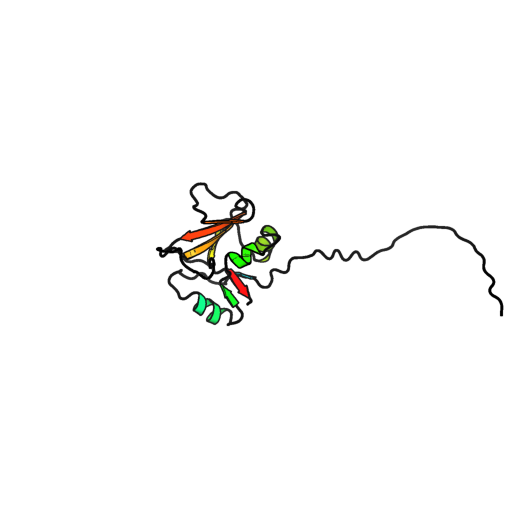2.930 11.021 1.00 97.75 92 GLY A CA 1
ATOM 729 C C . GLY A 1 92 ? 5.302 4.150 10.769 1.00 97.75 92 GLY A C 1
ATOM 730 O O . GLY A 1 92 ? 4.190 4.199 11.299 1.00 97.75 92 GLY A O 1
ATOM 731 N N . GLU A 1 93 ? 5.731 5.080 9.916 1.00 98.19 93 GLU A N 1
ATOM 732 C CA . GLU A 1 93 ? 5.019 6.328 9.663 1.00 98.19 93 GLU A CA 1
ATOM 733 C C . GLU A 1 93 ? 4.038 6.211 8.499 1.00 98.19 93 GLU A C 1
ATOM 735 O O . GLU A 1 93 ? 4.316 5.620 7.454 1.00 98.19 93 GLU A O 1
ATOM 740 N N . ARG A 1 94 ? 2.859 6.808 8.676 1.00 97.88 94 ARG A N 1
ATOM 741 C CA . ARG A 1 94 ? 1.821 6.865 7.637 1.00 97.88 94 ARG A CA 1
ATOM 742 C C . ARG A 1 94 ? 2.032 8.022 6.672 1.00 97.88 94 ARG A C 1
ATOM 744 O O . ARG A 1 94 ? 1.695 7.903 5.497 1.00 97.88 94 ARG A O 1
ATOM 751 N N . PHE A 1 95 ? 2.579 9.124 7.171 1.00 98.19 95 PHE A N 1
ATOM 752 C CA . PHE A 1 95 ? 2.701 10.376 6.442 1.00 98.19 95 PHE A CA 1
ATOM 753 C C . PHE A 1 95 ? 4.164 10.761 6.266 1.00 98.19 95 PHE A C 1
ATOM 755 O O . PHE A 1 95 ? 4.997 10.514 7.135 1.00 98.19 95 PHE A O 1
ATOM 762 N N . LEU A 1 96 ? 4.464 11.373 5.123 1.00 97.56 96 LEU A N 1
ATOM 763 C CA . LEU A 1 96 ? 5.758 11.992 4.872 1.00 97.56 96 LEU A CA 1
ATOM 764 C C . LEU A 1 96 ? 5.998 13.120 5.882 1.00 97.56 96 LEU A C 1
ATOM 766 O O . LEU A 1 96 ? 5.123 13.965 6.069 1.00 97.56 96 LEU A O 1
ATOM 770 N N . ASP A 1 97 ? 7.191 13.155 6.475 1.00 95.88 97 ASP A N 1
ATOM 771 C CA . ASP A 1 97 ? 7.557 14.173 7.460 1.00 95.88 97 ASP A CA 1
ATOM 772 C C . ASP A 1 97 ? 7.324 15.602 6.936 1.00 95.88 97 ASP A C 1
ATOM 774 O O . ASP A 1 97 ? 7.591 15.923 5.773 1.00 95.88 97 ASP A O 1
ATOM 778 N N . GLY A 1 98 ? 6.759 16.453 7.795 1.00 95.50 98 GLY A N 1
ATOM 779 C CA . GLY A 1 98 ? 6.361 17.819 7.448 1.00 95.50 98 GLY A CA 1
ATOM 780 C C . GLY A 1 98 ? 5.229 17.935 6.413 1.00 95.50 98 GLY A C 1
ATOM 781 O O . GLY A 1 98 ? 5.034 19.014 5.851 1.00 95.50 98 GLY A O 1
ATOM 782 N N . SER A 1 99 ? 4.485 16.861 6.123 1.00 96.44 99 SER A N 1
ATOM 783 C CA . SER A 1 99 ? 3.433 16.836 5.100 1.00 96.44 99 SER A CA 1
ATOM 784 C C . SER A 1 99 ? 2.220 15.986 5.503 1.00 96.44 99 SER A C 1
ATOM 786 O O . SER A 1 99 ? 2.305 15.107 6.349 1.00 96.44 99 SER A O 1
ATOM 788 N N . ASN A 1 100 ? 1.088 16.196 4.823 1.00 95.25 100 ASN A N 1
ATOM 789 C CA . ASN A 1 100 ? -0.106 15.342 4.929 1.00 95.25 100 ASN A CA 1
ATOM 790 C C . ASN A 1 100 ? -0.146 14.253 3.841 1.00 95.25 100 ASN A C 1
ATOM 792 O O . ASN A 1 100 ? -1.192 13.660 3.586 1.00 95.25 100 ASN A O 1
ATOM 796 N N . ARG A 1 101 ? 0.973 14.014 3.144 1.00 98.12 101 ARG A N 1
ATOM 797 C CA . ARG A 1 101 ? 1.050 13.006 2.081 1.00 98.12 101 ARG A CA 1
ATOM 798 C C . ARG A 1 101 ? 1.186 11.613 2.687 1.00 98.12 101 ARG A C 1
ATOM 800 O O . ARG A 1 101 ? 2.234 11.302 3.247 1.00 98.12 101 ARG A O 1
ATOM 807 N N . HIS A 1 102 ? 0.159 10.781 2.550 1.00 98.69 102 HIS A N 1
ATOM 808 C CA . HIS A 1 102 ? 0.169 9.397 3.009 1.00 98.69 102 HIS A CA 1
ATOM 809 C C . HIS A 1 102 ? 0.997 8.524 2.065 1.00 98.69 102 HIS A C 1
ATOM 811 O O . HIS A 1 102 ? 0.887 8.657 0.845 1.00 98.69 102 HIS A O 1
ATOM 817 N N . PHE A 1 103 ? 1.811 7.624 2.611 1.00 98.81 103 PHE A N 1
ATOM 818 C CA . PHE A 1 103 ? 2.601 6.686 1.818 1.00 98.81 103 PHE A CA 1
ATOM 819 C C . PHE A 1 103 ? 1.738 5.614 1.144 1.00 98.81 103 PHE A C 1
ATOM 821 O O . PHE A 1 103 ? 0.749 5.131 1.701 1.00 98.81 103 PHE A O 1
ATOM 828 N N . PHE A 1 104 ? 2.139 5.216 -0.058 1.00 98.88 104 PHE A N 1
ATOM 829 C CA . PHE A 1 104 ? 1.560 4.096 -0.792 1.00 98.88 104 PHE A CA 1
ATOM 830 C C . PHE A 1 104 ? 2.608 3.445 -1.692 1.00 98.88 104 PHE A C 1
ATOM 832 O O . PHE A 1 104 ? 3.600 4.070 -2.068 1.00 98.88 104 PHE A O 1
ATOM 839 N N . ILE A 1 105 ? 2.368 2.197 -2.077 1.00 98.81 105 ILE A N 1
ATOM 840 C CA . ILE A 1 105 ? 3.114 1.548 -3.156 1.00 98.81 105 ILE A CA 1
ATOM 841 C C . ILE A 1 105 ? 2.430 1.763 -4.497 1.00 98.81 105 ILE A C 1
ATOM 843 O O . ILE A 1 105 ? 1.206 1.829 -4.556 1.00 98.81 105 ILE A O 1
ATOM 847 N N . SER A 1 106 ? 3.223 1.804 -5.562 1.00 98.75 106 SER A N 1
ATOM 848 C CA . SER A 1 106 ? 2.766 1.881 -6.950 1.00 98.75 106 SER A CA 1
ATOM 849 C C . SER A 1 106 ? 3.496 0.852 -7.794 1.00 98.75 106 SER A C 1
ATOM 851 O O . SER A 1 106 ? 4.728 0.848 -7.807 1.00 98.75 106 SER A O 1
ATOM 853 N N . ARG A 1 107 ? 2.762 0.002 -8.518 1.00 98.56 107 ARG A N 1
ATOM 854 C CA . ARG A 1 107 ? 3.357 -0.965 -9.455 1.00 98.56 107 ARG A CA 1
ATOM 855 C C . ARG A 1 107 ? 3.456 -0.361 -10.850 1.00 98.56 107 ARG A C 1
ATOM 857 O O . ARG A 1 107 ? 2.434 -0.005 -11.438 1.00 98.56 107 ARG A O 1
ATOM 864 N N . PHE A 1 108 ? 4.666 -0.289 -11.395 1.00 98.50 108 PHE A N 1
ATOM 865 C CA . PHE A 1 108 ? 4.928 0.269 -12.725 1.00 98.50 108 PHE A CA 1
ATOM 866 C C . PHE A 1 108 ? 5.530 -0.728 -13.719 1.00 98.50 108 PHE A C 1
ATOM 868 O O . PHE A 1 108 ? 5.576 -0.417 -14.910 1.00 98.50 108 PHE A O 1
ATOM 875 N N . ASP A 1 109 ? 5.955 -1.913 -13.273 1.00 98.31 109 ASP A N 1
ATOM 876 C CA . ASP A 1 109 ? 6.658 -2.911 -14.096 1.00 98.31 109 ASP A CA 1
ATOM 877 C C . ASP A 1 109 ? 7.851 -2.285 -14.839 1.00 98.31 109 ASP A C 1
ATOM 879 O O . ASP A 1 109 ? 7.914 -2.309 -16.069 1.00 98.31 109 ASP A O 1
ATOM 883 N N . HIS A 1 110 ? 8.740 -1.615 -14.101 1.00 98.31 110 HIS A N 1
ATOM 884 C CA . HIS A 1 110 ? 9.933 -0.920 -14.606 1.00 98.31 110 HIS A CA 1
ATOM 885 C C . HIS A 1 110 ? 9.667 0.298 -15.504 1.00 98.31 110 HIS A C 1
ATOM 887 O O . HIS A 1 110 ? 10.599 0.955 -15.960 1.00 98.31 110 HIS A O 1
ATOM 893 N N . ASN A 1 111 ? 8.399 0.651 -15.731 1.00 97.94 111 ASN A N 1
ATOM 894 C CA . ASN A 1 111 ? 7.984 1.756 -16.595 1.00 97.94 111 ASN A CA 1
ATOM 895 C C . ASN A 1 111 ? 7.401 2.915 -15.771 1.00 97.94 111 ASN A C 1
ATOM 897 O O . ASN A 1 111 ? 6.288 3.383 -16.023 1.00 97.94 111 ASN A O 1
ATOM 901 N N . LYS A 1 112 ? 8.127 3.355 -14.737 1.00 97.75 112 LYS A N 1
ATOM 902 C CA . L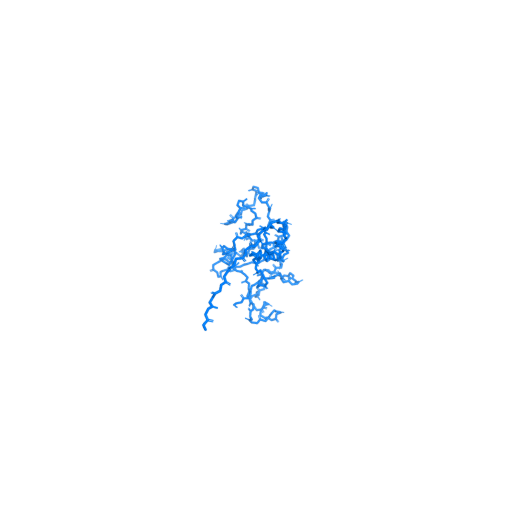YS A 1 112 ? 7.704 4.479 -13.891 1.00 97.75 112 LYS A CA 1
ATOM 903 C C . LYS A 1 112 ? 7.761 5.789 -14.687 1.00 97.75 112 LYS A C 1
ATOM 905 O O . LYS A 1 112 ? 8.823 6.104 -15.216 1.00 97.75 112 LYS A O 1
ATOM 910 N N . PRO A 1 113 ? 6.688 6.599 -14.709 1.00 97.25 113 PRO A N 1
ATOM 911 C CA . PRO A 1 113 ? 6.724 7.916 -15.340 1.00 97.25 113 PRO A CA 1
ATOM 912 C C . PRO A 1 113 ? 7.811 8.825 -14.745 1.00 97.25 113 PRO A C 1
ATOM 914 O O . PRO A 1 113 ? 8.028 8.836 -13.528 1.00 97.25 113 PRO A O 1
ATOM 917 N N . ASP A 1 114 ? 8.446 9.648 -15.580 1.00 95.75 114 ASP A N 1
ATOM 918 C CA . ASP A 1 114 ? 9.470 10.608 -15.133 1.00 95.75 114 ASP A CA 1
ATOM 919 C C . ASP A 1 114 ? 8.908 11.656 -14.166 1.00 95.75 114 ASP A C 1
ATOM 921 O O . ASP A 1 114 ? 9.582 12.080 -13.231 1.00 95.75 114 ASP A O 1
ATOM 925 N N . SER A 1 115 ? 7.639 12.031 -14.344 1.00 95.81 115 SER A N 1
ATOM 926 C CA . SER A 1 115 ? 6.926 12.950 -13.452 1.00 95.81 115 SER A CA 1
ATOM 927 C C . SER A 1 115 ? 6.578 12.340 -12.090 1.00 95.81 115 SER A C 1
ATOM 929 O O . SER A 1 115 ? 6.169 13.067 -11.183 1.00 95.81 115 SER A O 1
ATOM 931 N N . TYR A 1 116 ? 6.722 11.021 -11.922 1.00 97.06 116 TYR A N 1
ATOM 932 C CA . TYR A 1 116 ? 6.429 10.354 -10.662 1.00 97.06 116 TYR A CA 1
ATOM 933 C C . TYR A 1 116 ? 7.618 10.459 -9.700 1.00 97.06 116 TYR A C 1
ATOM 935 O O . TYR A 1 116 ? 8.682 9.857 -9.910 1.00 97.06 116 TYR A O 1
ATOM 943 N N . LEU A 1 117 ? 7.393 11.184 -8.603 1.00 96.50 117 LEU A N 1
ATOM 944 C CA . LEU A 1 117 ? 8.340 11.368 -7.507 1.00 96.50 117 LEU A CA 1
ATOM 945 C C . LEU A 1 117 ? 8.268 10.183 -6.537 1.00 96.50 117 LEU A C 1
ATOM 947 O O . LEU A 1 117 ? 7.511 10.206 -5.564 1.00 96.50 117 LEU A O 1
ATOM 951 N N . ALA A 1 118 ? 9.049 9.144 -6.829 1.00 97.88 118 ALA A N 1
ATOM 952 C CA . ALA A 1 118 ? 9.254 8.032 -5.912 1.00 97.88 118 ALA A CA 1
ATOM 953 C C . ALA A 1 118 ? 10.200 8.447 -4.777 1.00 97.88 118 ALA A C 1
ATOM 955 O O . ALA A 1 118 ? 11.221 9.086 -5.024 1.00 97.88 118 ALA A O 1
ATOM 956 N N . HIS A 1 119 ? 9.863 8.058 -3.550 1.00 98.12 119 HIS A N 1
ATOM 957 C CA . HIS A 1 119 ? 10.742 8.176 -2.383 1.00 98.12 119 HIS A CA 1
ATOM 958 C C . HIS A 1 119 ? 11.752 7.032 -2.320 1.00 98.12 119 HIS A C 1
ATOM 960 O O . HIS A 1 119 ? 12.853 7.223 -1.818 1.00 98.12 119 HIS A O 1
ATOM 966 N N . ASP A 1 120 ? 11.371 5.862 -2.837 1.00 98.62 120 ASP A N 1
ATOM 967 C CA . ASP A 1 120 ? 12.211 4.670 -2.947 1.00 98.62 120 ASP A CA 1
ATOM 968 C C . ASP A 1 120 ? 11.659 3.721 -4.032 1.00 98.62 120 ASP A C 1
ATOM 970 O O . ASP A 1 120 ? 10.534 3.905 -4.521 1.00 98.62 120 ASP A O 1
ATOM 974 N N . GLN A 1 121 ? 12.431 2.708 -4.424 1.00 98.50 121 GLN A N 1
ATOM 975 C CA . GLN A 1 121 ? 12.049 1.710 -5.423 1.00 98.50 121 GLN A CA 1
ATOM 976 C C . GLN A 1 121 ? 12.596 0.313 -5.108 1.00 98.50 121 GLN A C 1
ATOM 978 O O . GLN A 1 121 ? 13.671 0.157 -4.537 1.00 98.50 121 GLN A O 1
ATOM 983 N N . ILE A 1 122 ? 11.882 -0.708 -5.578 1.00 98.56 122 ILE A N 1
ATOM 984 C CA . ILE A 1 122 ? 12.345 -2.095 -5.637 1.00 98.56 122 ILE A CA 1
ATOM 985 C C . ILE A 1 122 ? 12.413 -2.503 -7.105 1.00 98.56 122 ILE A C 1
ATOM 987 O O . ILE A 1 122 ? 11.530 -2.156 -7.896 1.00 98.56 122 ILE A O 1
ATOM 991 N N . ASP A 1 123 ? 13.476 -3.236 -7.436 1.00 97.94 123 ASP A N 1
ATOM 992 C CA . ASP A 1 123 ? 13.662 -3.902 -8.723 1.00 97.94 123 ASP A CA 1
ATOM 993 C C . ASP A 1 123 ? 13.475 -2.961 -9.926 1.00 97.94 123 ASP A C 1
ATOM 995 O O . ASP A 1 123 ? 12.531 -3.059 -10.704 1.00 97.94 123 ASP A O 1
ATOM 999 N N . SER A 1 124 ? 14.361 -1.968 -10.052 1.00 97.75 124 SER A N 1
ATOM 1000 C CA . SER A 1 124 ? 14.390 -1.048 -11.203 1.00 97.75 124 SER A CA 1
ATOM 1001 C C . SER A 1 124 ? 13.025 -0.416 -11.526 1.00 97.75 124 SER A C 1
ATOM 1003 O O . SER A 1 124 ? 12.587 -0.409 -12.673 1.00 97.75 124 SER A O 1
ATOM 1005 N N . ASN A 1 125 ? 12.341 0.115 -10.512 1.00 98.38 125 ASN A N 1
ATOM 1006 C CA . ASN A 1 125 ? 10.997 0.692 -10.572 1.00 98.38 125 ASN A CA 1
ATOM 1007 C C . ASN A 1 125 ? 9.880 -0.304 -10.929 1.00 98.38 125 ASN A C 1
ATOM 1009 O O . ASN A 1 125 ? 8.850 0.101 -11.474 1.00 98.38 125 ASN A O 1
ATOM 1013 N N . PHE A 1 126 ? 10.033 -1.595 -10.632 1.00 98.62 126 PHE A N 1
ATOM 1014 C CA . PHE A 1 126 ? 8.901 -2.520 -10.657 1.00 98.62 126 PHE A CA 1
ATOM 1015 C C . PHE A 1 126 ? 7.817 -2.059 -9.676 1.00 98.62 126 PHE A C 1
ATOM 1017 O O . PHE A 1 126 ? 6.655 -1.875 -10.056 1.00 98.62 126 PHE A O 1
ATOM 1024 N N . LEU A 1 127 ? 8.235 -1.785 -8.436 1.00 98.62 127 LEU A N 1
ATOM 1025 C CA . LEU A 1 127 ? 7.411 -1.237 -7.367 1.00 98.62 127 LEU A CA 1
ATOM 1026 C C . LEU A 1 127 ? 8.084 0.007 -6.784 1.00 98.62 127 LEU A C 1
ATOM 1028 O O . LEU A 1 127 ? 9.281 0.003 -6.504 1.00 98.62 127 LEU A O 1
ATOM 1032 N N . CYS A 1 128 ? 7.319 1.073 -6.575 1.00 98.81 128 CYS A N 1
ATOM 1033 C CA . CYS A 1 128 ? 7.835 2.334 -6.049 1.00 98.81 128 CYS A CA 1
ATOM 1034 C C . CYS A 1 128 ? 7.061 2.787 -4.819 1.00 98.81 128 CYS A C 1
ATOM 1036 O O . CYS A 1 128 ? 5.831 2.711 -4.797 1.00 98.81 128 CYS A O 1
ATOM 1038 N N . LEU A 1 129 ? 7.775 3.353 -3.849 1.00 98.81 129 LEU A N 1
ATOM 1039 C CA . LEU A 1 129 ? 7.188 4.051 -2.715 1.00 98.81 129 LEU A CA 1
ATOM 1040 C C . LEU A 1 129 ? 6.832 5.479 -3.137 1.00 98.81 129 LEU A C 1
ATOM 1042 O O . LEU A 1 129 ? 7.701 6.278 -3.481 1.00 98.81 129 LEU A O 1
ATOM 1046 N N . GLY A 1 130 ? 5.546 5.807 -3.136 1.00 98.44 130 GLY A N 1
ATOM 1047 C CA . GLY A 1 130 ? 5.032 7.156 -3.349 1.00 98.44 130 GLY A CA 1
ATOM 1048 C C . GLY A 1 130 ? 4.395 7.732 -2.099 1.00 98.44 130 GLY A C 1
ATOM 1049 O O . GLY A 1 130 ? 4.270 7.069 -1.071 1.00 98.44 130 GLY A O 1
ATOM 1050 N N . SER A 1 131 ? 3.965 8.985 -2.205 1.00 98.31 131 SER A N 1
ATOM 1051 C CA . SER A 1 131 ? 3.032 9.557 -1.241 1.00 98.31 131 SER A CA 1
ATOM 1052 C C . SER A 1 131 ? 2.194 10.663 -1.862 1.00 98.31 131 SER A C 1
ATOM 1054 O O . SER A 1 131 ? 2.675 11.392 -2.735 1.00 98.31 131 SER A O 1
ATOM 1056 N N . TRP A 1 132 ? 0.959 10.839 -1.403 1.00 98.06 132 TRP A N 1
ATOM 1057 C CA . TRP A 1 132 ? 0.075 11.918 -1.853 1.00 98.06 132 TRP A CA 1
ATOM 1058 C C . TRP A 1 132 ? -1.028 12.207 -0.826 1.00 98.06 132 TRP A C 1
ATOM 1060 O O . TRP A 1 132 ? -1.108 11.533 0.198 1.00 98.06 132 TRP A O 1
ATOM 1070 N N . TYR A 1 133 ? -1.810 13.261 -1.048 1.00 96.38 133 TYR A N 1
ATOM 1071 C CA . TYR A 1 133 ? -2.927 13.671 -0.192 1.00 96.38 133 TYR A CA 1
ATOM 1072 C C . TYR A 1 133 ? -4.222 13.747 -1.012 1.00 96.38 133 TYR A C 1
ATOM 1074 O O . TYR A 1 133 ? -4.177 13.989 -2.217 1.00 96.38 133 TYR A O 1
ATOM 1082 N N . GLY A 1 134 ? -5.373 13.618 -0.355 1.00 97.50 134 GLY A N 1
ATOM 1083 C CA . GLY A 1 134 ? -6.690 13.640 -0.994 1.00 97.50 134 GLY A CA 1
ATOM 1084 C C . GLY A 1 134 ? -7.032 12.359 -1.755 1.00 97.50 134 GLY A C 1
ATOM 1085 O O . GLY A 1 134 ? -7.825 12.409 -2.694 1.00 97.50 134 GLY A O 1
ATOM 1086 N N . ASP A 1 135 ? -6.436 11.234 -1.370 1.00 97.19 135 ASP A N 1
ATOM 1087 C CA . ASP A 1 135 ? -6.611 9.954 -2.040 1.00 97.19 135 ASP A CA 1
ATOM 1088 C C . ASP A 1 135 ? -7.692 9.103 -1.358 1.00 97.19 135 ASP A C 1
ATOM 1090 O O . ASP A 1 135 ? -8.162 9.345 -0.248 1.00 97.19 135 ASP A O 1
ATOM 1094 N N . THR A 1 136 ? -8.143 8.061 -2.044 1.00 98.56 136 THR A N 1
ATOM 1095 C CA . THR A 1 136 ? -8.976 7.022 -1.435 1.00 98.56 136 THR A CA 1
ATOM 1096 C C . THR A 1 136 ? -8.554 5.684 -2.008 1.00 98.56 136 THR A C 1
ATOM 1098 O O . THR A 1 136 ? -8.990 5.291 -3.090 1.00 98.56 136 THR A O 1
ATOM 1101 N N . LEU A 1 137 ? -7.664 4.996 -1.292 1.00 98.75 137 LEU A N 1
ATOM 1102 C CA . LEU A 1 137 ? -6.996 3.781 -1.761 1.00 98.75 137 LEU A CA 1
ATOM 1103 C C . LEU A 1 137 ? -7.323 2.577 -0.884 1.00 98.75 137 LEU A C 1
ATOM 1105 O O . LEU A 1 137 ? -7.721 2.698 0.278 1.00 98.75 137 LEU A O 1
ATOM 1109 N N . GLN A 1 138 ? -7.132 1.394 -1.459 1.00 98.81 138 GLN A N 1
ATOM 1110 C CA . GLN A 1 138 ? -7.066 0.155 -0.695 1.00 98.81 138 GLN A CA 1
ATOM 1111 C C . GLN A 1 138 ? -5.760 0.113 0.112 1.00 98.81 138 GLN A C 1
ATOM 1113 O O . GLN A 1 138 ? -4.797 0.824 -0.175 1.00 98.81 138 GLN A O 1
ATOM 1118 N N . ILE A 1 139 ? -5.724 -0.734 1.132 1.00 98.88 139 ILE A N 1
ATOM 1119 C CA . ILE A 1 139 ? -4.600 -0.902 2.048 1.00 98.88 139 ILE A CA 1
ATOM 1120 C C . ILE A 1 139 ? -3.925 -2.232 1.729 1.00 98.88 139 ILE A C 1
ATOM 1122 O O . ILE A 1 139 ? -4.608 -3.253 1.610 1.00 98.88 139 ILE A O 1
ATOM 1126 N N . LEU A 1 140 ? -2.595 -2.241 1.641 1.00 98.81 140 LEU A N 1
ATOM 1127 C CA . LEU A 1 140 ? -1.847 -3.492 1.679 1.00 98.81 140 LEU A CA 1
ATOM 1128 C C . LEU A 1 140 ? -1.727 -3.939 3.140 1.00 98.81 140 LEU A C 1
ATOM 1130 O O . LEU A 1 140 ? -1.200 -3.219 3.988 1.00 98.81 140 LEU A O 1
ATOM 1134 N N . LEU A 1 141 ? -2.248 -5.120 3.440 1.00 98.69 141 LEU A N 1
ATOM 1135 C CA . LEU A 1 141 ? -2.290 -5.708 4.773 1.00 98.69 141 LEU A CA 1
ATOM 1136 C C . LEU A 1 141 ? -1.219 -6.782 4.898 1.00 98.69 141 LEU A C 1
ATOM 1138 O O . LEU A 1 141 ? -0.962 -7.511 3.943 1.00 98.69 141 LEU A O 1
ATOM 1142 N N . VAL A 1 142 ? -0.670 -6.929 6.101 1.00 98.25 142 VAL A N 1
ATOM 1143 C CA . VAL A 1 142 ? 0.216 -8.040 6.460 1.00 98.25 142 VAL A CA 1
ATOM 1144 C C . VAL A 1 142 ? -0.143 -8.585 7.840 1.00 98.25 142 VAL A C 1
ATOM 1146 O O . VAL A 1 142 ? -0.534 -7.831 8.741 1.00 98.25 142 VAL A O 1
ATOM 1149 N N . LYS A 1 143 ? -0.058 -9.905 8.002 1.00 97.25 143 LYS A N 1
ATOM 1150 C CA . LYS A 1 143 ? -0.219 -10.587 9.289 1.00 97.25 143 LYS A CA 1
ATOM 1151 C C . LYS A 1 143 ? 1.008 -10.334 10.181 1.00 97.25 143 LYS A C 1
ATOM 1153 O O . LYS A 1 143 ? 2.132 -10.329 9.688 1.00 97.25 143 LYS A O 1
ATOM 1158 N N . LYS A 1 144 ? 0.777 -10.059 11.466 1.00 91.31 144 LYS A N 1
ATOM 1159 C CA . LYS A 1 144 ? 1.812 -9.803 12.483 1.00 91.31 144 LYS A CA 1
ATOM 1160 C C . LYS A 1 144 ? 2.552 -11.070 12.890 1.00 91.31 144 LYS A C 1
ATOM 1162 O O . LYS A 1 144 ? 1.894 -12.134 12.937 1.00 91.31 144 LYS A O 1
#

Sequence (144 aa):
MKKLIILIAIILLFTACSDNSCDSNESDYSNFKISDKSYPETLDLDSVVITNYGSQYRMADWIDLLKIISIEDFANDVGIKKGSHYYVKNNGERFLDGSNRHFFISRFDHNKPDSYLAHDQIDSNFLCLGSWYGDTLQILLVKK

Radius of gyration: 24.58 Å; chains: 1; bounding box: 41×90×34 Å

Secondary structure (DSSP, 8-state):
-----------------------------TTEEE-SS-EETTS-HHHHHHHHH-TTEEEPBHHHHTT-S-HHHHHHHHT--TT-EEE-BBTTBSB-TTS--EEEEEE-TT---TT---SEEETTTTEEEEEESS-EEEEEEEE-

Foldseek 3Di:
DDDDDDDDDDDDDDDPPPVPPPPPVLPPLVQKAWAPFWAALPDPVQVVCCVPPNPQKGFAEPVNCVPDPDNPSNCVVRVPDAQAKAFHHYPPHQDDPPDPWGKIKHAHCLPDDPPADFPDDDDNRRMTIHTGHPDTHITIMGGD